Protein AF-M8C6V9-F1 (afdb_monomer)

Sequence (111 aa):
MPTIIVKVDLDCGRCHAKIRKVLERIREKGEFIIDDIKYDEKKNHVIVSGPFDADKLGDKLCCKACNIIKEIETVEPIKKQDPKPPPPTDKVKPPGPGKDETVKIYFSKTV

Secondary structure (DSSP, 8-state):
--EEEEEE-SSSHHHHHHHHHHHHHHHHTTSS---EEEEEGGGTEEEEESSS-HHHHHHHHHHHHTTTEEEEEEE-SS---PPPPPP------------------------

pLDDT: mean 70.38, std 18.11, range [38.06, 89.25]

Nearest PDB structures (foldseek):
  4oi3-assembly1_B  TM=5.231E-01  e=1.041E-02  Streptomyces coelicolor A3(2)
  1rkj-assembly1_A  TM=5.314E-01  e=6.319E-02  Mesocricetus auratus
  4pcq-assembly2_D  TM=5.062E-01  e=4.838E-02  Mycobacterium tuberculosis H37Rv
  4pcq-assembly2_C  TM=4.572E-01  e=3.138E-01  Mycobacterium tuberculosis H37Rv
  3i4p-assembly1_A  TM=4.666E-01  e=4.684E-01  Agrobacterium fabrum str. C58

Solvent-accessible surface area (backbone atoms only — not comparable to full-atom values): 7151 Å² total; per-residue (Å²): 119,37,33,35,39,34,32,31,53,52,90,37,68,69,40,39,56,47,52,52,53,49,55,49,53,43,49,74,65,64,81,44,53,70,78,45,77,46,76,39,72,93,74,26,30,36,38,38,34,26,81,44,61,54,68,64,52,50,51,52,44,42,76,76,39,50,92,48,51,79,45,77,47,73,52,60,95,82,73,95,76,81,82,80,78,78,81,84,81,87,79,86,89,88,88,88,90,80,87,79,90,80,90,79,84,79,86,84,86,77,134

Foldseek 3Di:
DKKKKWQFQPVDPVGVVQLVVLVVVVVVVVQFDWPDWDQDNVRRIIMTDDPDDQVVVVVSCCVRNVPGTPDMDIDDPDDDDDDDDDDDDDDDDDDDDDDDDDDDDDDDDDD

Radius of gyration: 18.71 Å; Cα contacts (8 Å, |Δi|>4): 134; chains: 1; bounding box: 55×31×43 Å

Mean predicted aligned error: 14.25 Å

Structure (mmCIF, N/CA/C/O backbone):
data_AF-M8C6V9-F1
#
_entry.id   AF-M8C6V9-F1
#
loop_
_atom_site.group_PDB
_atom_site.id
_atom_site.type_symbol
_atom_site.label_atom_id
_atom_site.label_alt_id
_atom_site.label_comp_id
_atom_site.label_asym_id
_atom_site.label_entity_id
_atom_site.label_seq_id
_atom_site.pdbx_PDB_ins_code
_atom_site.Cartn_x
_atom_site.Cartn_y
_atom_site.Cartn_z
_atom_site.occupancy
_atom_site.B_iso_or_equiv
_atom_site.auth_seq_id
_atom_site.auth_comp_id
_atom_site.auth_asym_id
_atom_site.auth_atom_id
_atom_site.pdbx_PDB_model_num
ATOM 1 N N . MET A 1 1 ? 12.257 14.245 -2.517 1.00 67.75 1 MET A N 1
ATOM 2 C CA . MET A 1 1 ? 11.874 12.833 -2.709 1.00 67.75 1 MET A CA 1
ATOM 3 C C . MET A 1 1 ? 10.362 12.764 -2.636 1.00 67.75 1 MET A C 1
ATOM 5 O O . MET A 1 1 ? 9.812 13.364 -1.715 1.00 67.75 1 MET A O 1
ATOM 9 N N . PRO A 1 2 ? 9.701 12.147 -3.620 1.00 79.88 2 PRO A N 1
ATOM 10 C CA . PRO A 1 2 ? 8.252 12.011 -3.612 1.00 79.88 2 PRO A CA 1
ATOM 11 C C . PRO A 1 2 ? 7.810 11.186 -2.402 1.00 79.88 2 PRO A C 1
ATOM 13 O O . PRO A 1 2 ? 8.491 10.255 -1.967 1.00 79.88 2 PRO A O 1
ATOM 16 N N . THR A 1 3 ? 6.695 11.598 -1.808 1.00 84.62 3 THR A N 1
ATOM 17 C CA . THR A 1 3 ? 6.113 10.941 -0.637 1.00 84.62 3 THR A CA 1
ATOM 18 C C . THR A 1 3 ? 4.624 10.771 -0.877 1.00 84.62 3 THR A C 1
ATOM 20 O O . THR A 1 3 ? 3.961 11.699 -1.331 1.00 84.62 3 THR A O 1
ATOM 23 N N . ILE A 1 4 ? 4.089 9.596 -0.566 1.00 86.00 4 ILE A N 1
ATOM 24 C CA . ILE A 1 4 ? 2.652 9.328 -0.600 1.00 86.00 4 ILE A CA 1
ATOM 25 C C . ILE A 1 4 ? 2.173 9.045 0.813 1.00 86.00 4 ILE A C 1
ATOM 27 O O . ILE A 1 4 ? 2.794 8.280 1.548 1.00 86.00 4 ILE A O 1
ATOM 31 N N . ILE A 1 5 ? 1.034 9.623 1.167 1.00 86.69 5 ILE A N 1
ATOM 32 C CA . ILE A 1 5 ? 0.315 9.360 2.404 1.00 86.69 5 ILE A CA 1
ATOM 33 C C . ILE A 1 5 ? -0.960 8.599 2.043 1.00 86.69 5 ILE A C 1
ATOM 35 O O . ILE A 1 5 ? -1.832 9.095 1.337 1.00 86.69 5 ILE A O 1
ATOM 39 N N . VAL A 1 6 ? -1.077 7.370 2.526 1.00 86.94 6 VAL A N 1
ATOM 40 C CA . VAL A 1 6 ? -2.215 6.483 2.277 1.00 86.94 6 VAL A CA 1
ATOM 41 C C . VAL A 1 6 ? -3.054 6.403 3.542 1.00 86.94 6 VAL A C 1
ATOM 43 O O . VAL A 1 6 ? -2.611 5.830 4.534 1.00 86.94 6 VAL A O 1
ATOM 46 N N . LYS A 1 7 ? -4.278 6.930 3.528 1.00 85.06 7 LYS A N 1
ATOM 47 C CA . LYS A 1 7 ? -5.225 6.775 4.640 1.00 85.06 7 LYS A CA 1
ATOM 48 C C . LYS A 1 7 ? -5.847 5.378 4.589 1.00 85.06 7 LYS A C 1
ATOM 50 O O . LYS A 1 7 ? -6.498 5.007 3.607 1.00 85.06 7 LYS A O 1
ATOM 55 N N . VAL A 1 8 ? -5.649 4.602 5.651 1.00 83.31 8 VAL A N 1
ATOM 56 C CA . VAL A 1 8 ? -6.108 3.213 5.801 1.00 83.31 8 VAL A CA 1
ATOM 57 C C . VAL A 1 8 ? -6.499 2.963 7.251 1.00 83.31 8 VAL A C 1
ATOM 59 O O . VAL A 1 8 ? -5.845 3.446 8.166 1.00 83.31 8 VAL A O 1
ATOM 62 N N . ASP A 1 9 ? -7.541 2.170 7.476 1.00 82.06 9 ASP A N 1
ATOM 63 C CA . ASP A 1 9 ? -7.918 1.762 8.832 1.00 82.06 9 ASP A CA 1
ATOM 64 C C . ASP A 1 9 ? -6.879 0.802 9.421 1.00 82.06 9 ASP A C 1
ATOM 66 O O . ASP A 1 9 ? -6.876 -0.389 9.090 1.00 82.06 9 ASP A O 1
ATOM 70 N N . LEU A 1 10 ? -6.004 1.301 10.296 1.00 80.81 10 LEU A N 1
ATOM 71 C CA . LEU A 1 10 ? -5.020 0.478 11.005 1.00 80.81 10 LEU A CA 1
ATOM 72 C C . LEU A 1 10 ? -5.658 -0.257 12.194 1.00 80.81 10 LEU A C 1
ATOM 74 O O . LEU A 1 10 ? -5.231 -1.363 12.516 1.00 80.81 10 LEU A O 1
ATOM 78 N N . ASP A 1 11 ? -6.764 0.266 12.732 1.00 80.12 11 ASP A N 1
ATOM 79 C CA . ASP A 1 11 ? -7.597 -0.402 13.745 1.00 80.12 11 ASP A CA 1
ATOM 80 C C . ASP A 1 11 ? -8.211 -1.732 13.254 1.00 80.12 11 ASP A C 1
ATOM 82 O O . ASP A 1 11 ? -8.562 -2.614 14.040 1.00 80.12 11 ASP A O 1
ATOM 86 N N . CYS A 1 12 ? -8.336 -1.923 11.935 1.00 83.00 12 CYS A N 1
ATOM 87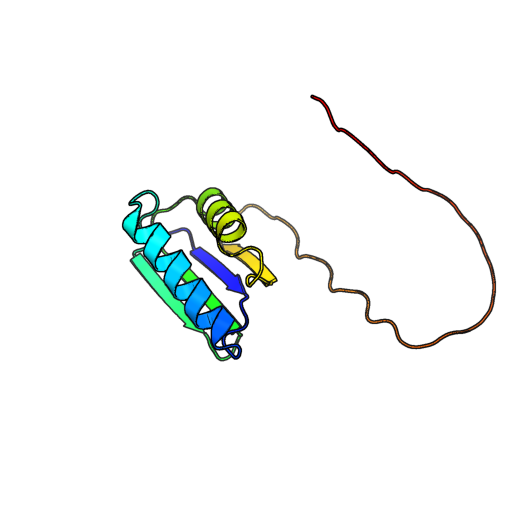 C CA . CYS A 1 12 ? -8.842 -3.165 11.364 1.00 83.00 12 CYS A CA 1
ATOM 88 C C . CYS A 1 12 ? -7.692 -4.135 11.064 1.00 83.00 12 CYS A C 1
ATOM 90 O O . CYS A 1 12 ? -6.965 -3.980 10.080 1.00 83.00 12 CYS A O 1
ATOM 92 N N . GLY A 1 13 ? -7.592 -5.225 11.833 1.00 80.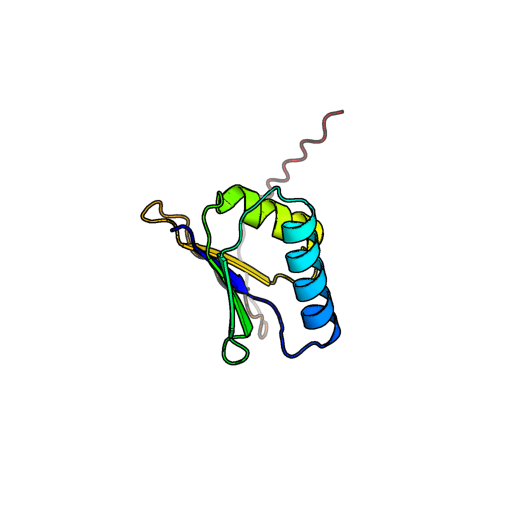19 13 GLY A N 1
ATOM 93 C CA . GLY A 1 13 ? -6.545 -6.241 11.640 1.00 80.19 13 GLY A CA 1
ATOM 94 C C . GLY A 1 13 ? -6.495 -6.840 10.224 1.00 80.19 13 GLY A C 1
ATOM 95 O O . GLY A 1 13 ? -5.420 -7.168 9.720 1.00 80.19 13 GLY A O 1
ATOM 96 N N . ARG A 1 14 ? -7.639 -6.919 9.524 1.00 84.38 14 ARG A N 1
ATOM 97 C CA . ARG A 1 14 ? -7.684 -7.362 8.117 1.00 84.38 14 ARG A CA 1
ATOM 98 C C . ARG A 1 14 ? -7.080 -6.322 7.172 1.00 84.38 14 ARG A C 1
ATOM 100 O O . ARG A 1 14 ? -6.379 -6.699 6.234 1.00 84.38 14 ARG A O 1
ATOM 107 N N . CYS A 1 15 ? -7.350 -5.039 7.407 1.00 83.75 15 CYS A N 1
ATOM 108 C CA . CYS A 1 15 ? -6.818 -3.937 6.609 1.00 83.75 15 CYS A CA 1
ATOM 109 C C . CYS A 1 15 ? -5.310 -3.798 6.815 1.00 83.75 15 CYS A C 1
ATOM 111 O O . CYS A 1 15 ? -4.573 -3.773 5.830 1.00 83.75 15 CYS A O 1
ATOM 113 N N . HIS A 1 16 ? -4.843 -3.844 8.065 1.00 85.06 16 HIS A N 1
ATOM 114 C CA . HIS A 1 16 ? -3.420 -3.797 8.396 1.00 85.06 16 HIS A CA 1
ATOM 115 C C . HIS A 1 16 ? -2.626 -4.946 7.743 1.00 85.06 16 HIS A C 1
ATOM 117 O O . HIS A 1 16 ? -1.622 -4.726 7.061 1.00 85.06 16 HIS A O 1
ATOM 123 N N . ALA A 1 17 ? -3.114 -6.187 7.851 1.00 87.56 17 ALA A N 1
ATOM 124 C CA . ALA A 1 17 ? -2.461 -7.325 7.201 1.00 87.56 17 ALA A CA 1
ATOM 125 C C . ALA A 1 17 ? -2.431 -7.183 5.668 1.00 87.56 17 ALA A C 1
ATOM 127 O O . ALA A 1 17 ? -1.487 -7.622 5.007 1.00 87.56 17 ALA A O 1
ATOM 128 N N . LYS A 1 18 ? -3.467 -6.571 5.089 1.00 86.88 18 LYS A N 1
ATOM 129 C CA . LYS A 1 18 ? -3.597 -6.410 3.643 1.00 86.88 18 LYS A CA 1
ATOM 130 C C . LYS A 1 18 ? -2.717 -5.279 3.107 1.00 86.88 18 LYS A C 1
ATOM 132 O O . LYS A 1 18 ? -2.058 -5.510 2.096 1.00 86.88 18 LYS A O 1
ATOM 137 N N . ILE A 1 19 ? -2.617 -4.130 3.783 1.00 88.12 19 ILE A N 1
ATOM 138 C CA . ILE A 1 19 ? -1.702 -3.052 3.366 1.00 88.12 19 ILE A CA 1
ATOM 139 C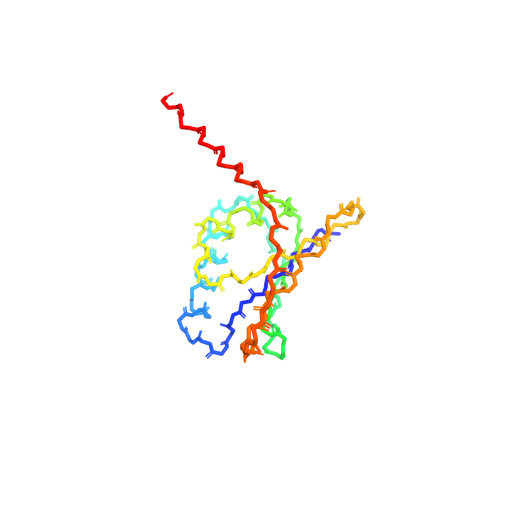 C . ILE A 1 19 ? -0.248 -3.517 3.444 1.00 88.12 19 ILE A C 1
ATOM 141 O O . ILE A 1 19 ? 0.496 -3.339 2.483 1.00 88.12 19 ILE A O 1
ATOM 145 N N . ARG A 1 20 ? 0.122 -4.239 4.510 1.00 88.00 20 ARG A N 1
ATOM 146 C CA . ARG A 1 20 ? 1.464 -4.810 4.665 1.00 88.00 20 ARG A CA 1
ATOM 147 C C . ARG A 1 20 ? 1.819 -5.752 3.512 1.00 88.00 20 ARG A C 1
ATOM 149 O O . ARG A 1 20 ? 2.854 -5.568 2.880 1.00 88.00 20 ARG A O 1
ATOM 156 N N . LYS A 1 21 ? 0.923 -6.687 3.167 1.00 89.25 21 LYS A N 1
ATOM 157 C CA . LYS A 1 21 ? 1.106 -7.596 2.017 1.00 89.25 21 LYS A CA 1
ATOM 158 C C . LYS A 1 21 ? 1.207 -6.860 0.683 1.00 89.25 21 LYS A C 1
ATOM 160 O O . LYS A 1 21 ? 1.918 -7.302 -0.213 1.00 89.25 21 LYS A O 1
ATOM 165 N N . VAL A 1 22 ? 0.451 -5.780 0.504 1.00 88.00 22 VAL A N 1
ATOM 166 C CA . VAL A 1 22 ? 0.482 -5.006 -0.743 1.00 88.00 22 VAL A CA 1
ATOM 167 C C . VAL A 1 22 ? 1.801 -4.251 -0.876 1.00 88.00 22 VAL A C 1
ATOM 169 O O . VAL A 1 22 ? 2.412 -4.328 -1.938 1.00 88.00 22 VAL A O 1
ATOM 172 N N . LEU A 1 23 ? 2.263 -3.598 0.192 1.00 86.75 23 LEU A N 1
ATOM 173 C CA . LEU A 1 23 ? 3.556 -2.911 0.228 1.00 86.75 23 LEU A CA 1
ATOM 174 C C . LEU A 1 23 ? 4.718 -3.883 -0.009 1.00 86.75 23 LEU A C 1
ATOM 176 O O . LEU A 1 23 ? 5.617 -3.589 -0.792 1.00 86.75 23 LEU A O 1
ATOM 180 N N . GLU A 1 24 ? 4.663 -5.071 0.592 1.00 87.06 24 GLU A N 1
ATOM 181 C CA . GLU A 1 24 ? 5.647 -6.134 0.375 1.00 87.06 24 GLU A CA 1
ATOM 182 C C . GLU A 1 24 ? 5.656 -6.611 -1.083 1.00 87.06 24 GLU A C 1
ATOM 184 O O . GLU A 1 24 ? 6.704 -6.606 -1.716 1.00 87.06 24 GLU A O 1
ATOM 189 N N . ARG A 1 25 ? 4.487 -6.866 -1.685 1.00 85.31 25 ARG A N 1
ATOM 190 C CA . ARG A 1 25 ? 4.390 -7.229 -3.112 1.00 85.31 25 ARG A CA 1
ATOM 191 C C . ARG A 1 25 ? 4.883 -6.145 -4.064 1.00 85.31 25 ARG A C 1
ATOM 193 O O . ARG A 1 25 ? 5.279 -6.453 -5.187 1.00 85.31 25 ARG A O 1
ATOM 200 N N . ILE A 1 26 ? 4.764 -4.879 -3.678 1.00 85.62 26 ILE A N 1
ATOM 201 C CA . ILE A 1 26 ? 5.290 -3.756 -4.459 1.00 85.62 26 ILE A CA 1
ATOM 202 C C . ILE A 1 26 ? 6.821 -3.788 -4.428 1.00 85.62 26 ILE A C 1
ATOM 204 O O . ILE A 1 26 ? 7.437 -3.677 -5.487 1.00 85.62 26 ILE A O 1
ATOM 208 N N . ARG A 1 27 ? 7.411 -4.030 -3.250 1.00 83.25 27 ARG A N 1
ATOM 209 C CA . ARG A 1 27 ? 8.860 -4.216 -3.086 1.00 83.25 27 ARG A CA 1
ATOM 210 C C . ARG A 1 27 ? 9.371 -5.440 -3.846 1.00 83.25 27 ARG A C 1
ATOM 212 O O . ARG A 1 27 ? 10.338 -5.323 -4.586 1.00 83.25 27 ARG A O 1
ATOM 219 N N . GLU A 1 28 ? 8.693 -6.583 -3.732 1.00 83.81 28 GLU A N 1
ATOM 220 C CA . GLU A 1 28 ? 9.070 -7.834 -4.414 1.00 83.81 28 GLU A CA 1
ATOM 221 C C . GLU A 1 28 ? 9.085 -7.700 -5.937 1.00 83.81 28 GLU A C 1
ATOM 223 O O . GLU A 1 28 ? 9.917 -8.301 -6.609 1.00 83.81 28 GLU A O 1
ATOM 228 N N . LYS A 1 29 ? 8.169 -6.905 -6.500 1.00 80.00 29 LYS A N 1
ATOM 229 C CA . LYS A 1 29 ? 8.145 -6.656 -7.944 1.00 80.00 29 LYS A CA 1
ATOM 230 C C . LYS A 1 29 ? 9.315 -5.803 -8.432 1.00 80.00 29 LYS A C 1
ATOM 232 O O . LYS A 1 29 ? 9.522 -5.754 -9.639 1.00 80.00 29 LYS A O 1
ATOM 237 N N . GLY A 1 30 ? 10.026 -5.106 -7.541 1.00 77.62 30 GLY A N 1
ATOM 238 C CA . GLY A 1 30 ? 11.151 -4.230 -7.889 1.00 77.62 30 GLY A CA 1
ATOM 239 C C . GLY A 1 30 ? 10.779 -3.041 -8.782 1.00 77.62 30 GLY A C 1
ATOM 240 O O . GLY A 1 30 ? 11.656 -2.343 -9.272 1.00 77.62 30 GLY A O 1
ATOM 241 N N . GLU A 1 31 ? 9.484 -2.810 -9.012 1.00 73.69 31 GLU A N 1
ATOM 242 C CA . GLU A 1 31 ? 8.988 -1.779 -9.930 1.00 73.69 31 GLU A CA 1
ATOM 243 C C . GLU A 1 31 ? 9.052 -0.379 -9.294 1.00 73.69 31 GLU A C 1
ATOM 245 O O . GLU A 1 31 ? 9.126 0.622 -9.999 1.00 73.69 31 GLU A O 1
ATOM 250 N N . PHE A 1 32 ? 9.055 -0.316 -7.957 1.00 78.81 32 PHE A N 1
ATOM 251 C CA . PHE A 1 32 ? 9.145 0.913 -7.173 1.00 78.81 32 PHE A CA 1
ATOM 252 C C . PHE A 1 32 ? 10.134 0.724 -6.021 1.00 78.81 32 PHE A C 1
ATOM 254 O O . PHE A 1 32 ? 10.017 -0.226 -5.243 1.00 78.81 32 PHE A O 1
ATOM 261 N N . ILE A 1 33 ? 11.091 1.642 -5.896 1.00 81.19 33 ILE A N 1
ATOM 262 C CA . ILE A 1 33 ? 12.094 1.629 -4.829 1.00 81.19 33 ILE A CA 1
ATOM 263 C C . ILE A 1 33 ? 11.549 2.453 -3.663 1.00 81.19 33 ILE A C 1
ATOM 265 O O . ILE A 1 33 ? 11.436 3.671 -3.753 1.00 81.19 33 ILE A O 1
ATOM 269 N N . ILE A 1 34 ? 11.178 1.775 -2.578 1.00 86.19 34 ILE A N 1
ATOM 270 C CA . ILE A 1 34 ? 10.684 2.407 -1.351 1.00 86.19 34 ILE A CA 1
ATOM 271 C C . ILE A 1 34 ? 11.820 2.423 -0.329 1.00 86.19 34 ILE A C 1
ATOM 273 O O . ILE A 1 34 ? 12.191 1.352 0.154 1.00 86.19 34 ILE A O 1
ATOM 277 N N . ASP A 1 35 ? 12.309 3.606 0.037 1.00 85.81 35 ASP A N 1
ATOM 278 C CA . ASP A 1 35 ? 13.305 3.767 1.105 1.00 85.81 35 ASP A CA 1
ATOM 279 C C . ASP A 1 35 ? 12.672 3.564 2.482 1.00 85.81 35 ASP A C 1
ATOM 281 O O . ASP A 1 35 ? 13.133 2.757 3.286 1.00 85.81 35 ASP A O 1
ATOM 285 N N . ASP A 1 36 ? 11.554 4.246 2.729 1.00 85.44 36 ASP A N 1
ATOM 286 C CA . ASP A 1 36 ? 10.981 4.373 4.064 1.00 85.44 36 ASP A CA 1
ATOM 287 C C . ASP A 1 36 ? 9.463 4.190 4.045 1.00 85.44 36 ASP A C 1
ATOM 289 O O . ASP A 1 36 ? 8.756 4.669 3.153 1.00 85.44 36 ASP A O 1
ATOM 293 N N . ILE A 1 37 ? 8.956 3.480 5.055 1.00 88.44 37 ILE A N 1
ATOM 294 C CA . ILE A 1 37 ? 7.523 3.300 5.300 1.00 88.44 37 ILE A CA 1
ATOM 295 C C . ILE A 1 37 ? 7.262 3.597 6.772 1.00 88.44 37 ILE A C 1
ATOM 297 O O . ILE A 1 37 ? 7.767 2.891 7.646 1.00 88.44 37 ILE A O 1
ATOM 301 N N . LYS A 1 38 ? 6.435 4.604 7.046 1.00 87.50 38 LYS A N 1
ATOM 302 C CA . LYS A 1 38 ? 5.983 4.959 8.392 1.00 87.50 38 LYS A CA 1
ATOM 303 C C . LYS A 1 38 ? 4.500 4.668 8.531 1.00 87.50 38 LYS A C 1
ATOM 305 O O . LYS A 1 38 ? 3.713 4.975 7.642 1.00 87.50 38 LYS A O 1
ATOM 310 N N . TYR A 1 39 ? 4.129 4.069 9.652 1.00 88.25 39 TYR A N 1
ATOM 311 C CA . TYR A 1 39 ? 2.744 3.786 9.998 1.00 88.25 39 TYR A CA 1
ATOM 312 C C . TYR A 1 39 ? 2.353 4.718 11.140 1.00 88.25 39 TYR A C 1
ATOM 314 O O . TYR A 1 39 ? 2.900 4.616 12.237 1.00 88.25 39 TYR A O 1
ATOM 322 N N . ASP A 1 40 ? 1.414 5.621 10.888 1.00 84.94 40 ASP A N 1
ATOM 323 C CA . ASP A 1 40 ? 0.856 6.498 11.908 1.00 84.94 40 ASP A CA 1
ATOM 324 C C . ASP A 1 40 ? -0.507 5.956 12.332 1.00 84.94 40 ASP A C 1
ATOM 326 O O . ASP A 1 40 ? -1.556 6.339 11.806 1.00 84.94 40 ASP A O 1
ATOM 330 N N . GLU A 1 41 ? -0.497 5.086 13.339 1.00 81.88 41 GLU A N 1
ATOM 331 C CA . GLU A 1 41 ? -1.713 4.540 13.960 1.00 81.88 41 GLU A CA 1
ATOM 332 C C . GLU A 1 41 ? -2.604 5.655 14.526 1.00 81.88 41 GLU A C 1
ATOM 334 O O . GLU A 1 41 ? -3.822 5.604 14.414 1.00 81.88 41 GLU A O 1
ATOM 339 N N . LYS A 1 42 ? -2.003 6.750 15.016 1.00 82.06 42 LYS A N 1
ATOM 340 C CA . LYS A 1 42 ? -2.731 7.920 15.543 1.00 82.06 42 LYS A CA 1
ATOM 341 C C . LYS A 1 42 ? -3.632 8.603 14.515 1.00 82.06 42 LYS A C 1
ATOM 343 O O . LYS A 1 42 ? -4.621 9.226 14.888 1.00 82.06 42 LYS A O 1
ATOM 348 N N . LYS A 1 43 ? -3.244 8.567 13.240 1.00 79.12 43 LYS A N 1
ATOM 349 C CA . LYS A 1 43 ? -3.949 9.242 12.142 1.00 79.12 43 LYS A CA 1
ATOM 350 C C . LYS A 1 43 ? -4.522 8.256 11.128 1.00 79.12 43 LYS A C 1
ATOM 352 O O . LYS A 1 43 ? -5.098 8.701 10.138 1.00 79.12 43 LYS A O 1
ATOM 357 N N . ASN A 1 44 ? -4.376 6.950 11.376 1.00 84.19 44 ASN A N 1
ATOM 358 C CA . ASN A 1 44 ? -4.793 5.890 10.467 1.00 84.19 44 ASN A CA 1
ATOM 359 C C . ASN A 1 44 ? -4.273 6.131 9.036 1.00 84.19 44 ASN A C 1
ATOM 361 O O . ASN A 1 44 ? -5.022 6.129 8.056 1.00 84.19 44 ASN A O 1
ATOM 365 N N . HIS A 1 45 ? -2.970 6.405 8.910 1.00 85.06 45 HIS A N 1
ATOM 366 C CA . HIS A 1 45 ? -2.326 6.528 7.605 1.00 85.06 45 HIS A CA 1
ATOM 367 C C . HIS A 1 45 ? -0.936 5.902 7.550 1.00 85.06 45 HIS A C 1
ATOM 369 O O . HIS A 1 45 ? -0.262 5.720 8.561 1.00 85.06 45 HIS A O 1
ATOM 375 N N . VAL A 1 46 ? -0.519 5.569 6.333 1.00 87.44 46 VAL A N 1
ATOM 376 C CA . VAL A 1 46 ? 0.787 5.006 6.007 1.00 87.44 46 VAL A CA 1
ATOM 377 C C . VAL A 1 46 ? 1.505 5.971 5.085 1.00 87.44 46 VAL A C 1
ATOM 379 O O . VAL A 1 46 ? 1.010 6.296 4.010 1.00 87.44 46 VAL A O 1
ATOM 382 N N . ILE A 1 47 ? 2.674 6.421 5.509 1.00 88.12 47 ILE A N 1
ATOM 383 C CA . ILE A 1 47 ? 3.529 7.330 4.762 1.00 88.12 47 ILE A CA 1
ATOM 384 C C . ILE A 1 47 ? 4.603 6.492 4.083 1.00 88.12 47 ILE A C 1
ATOM 386 O O . ILE A 1 47 ? 5.331 5.753 4.742 1.00 88.12 47 ILE A O 1
ATOM 390 N N . VAL A 1 48 ? 4.701 6.604 2.767 1.00 88.19 48 VAL A N 1
ATOM 391 C CA . VAL A 1 48 ? 5.683 5.902 1.945 1.00 88.19 48 VAL A CA 1
ATOM 392 C C . VAL A 1 48 ? 6.559 6.947 1.272 1.00 88.19 48 VAL A C 1
ATOM 394 O O . VAL A 1 48 ? 6.041 7.840 0.603 1.00 88.19 48 VAL A O 1
ATOM 397 N N . SER A 1 49 ? 7.874 6.837 1.434 1.00 86.38 49 SER A N 1
ATOM 398 C CA . SER A 1 49 ? 8.858 7.743 0.836 1.00 86.38 49 SER A CA 1
ATOM 399 C C . SER A 1 49 ? 9.945 6.966 0.102 1.00 86.38 49 SER A C 1
ATOM 401 O O . SER A 1 49 ? 10.394 5.918 0.569 1.00 86.38 49 SER A O 1
ATOM 403 N N . GLY A 1 50 ? 10.361 7.471 -1.056 1.00 85.88 50 GLY A N 1
ATOM 404 C CA . GLY A 1 50 ? 11.404 6.852 -1.874 1.00 85.88 50 GLY A CA 1
ATOM 405 C C . GLY A 1 50 ? 11.489 7.452 -3.281 1.00 85.88 50 GLY A C 1
ATOM 406 O O . GLY A 1 50 ? 10.704 8.339 -3.622 1.00 85.88 50 GLY A O 1
ATOM 407 N N . PRO A 1 51 ? 12.449 7.014 -4.109 1.00 85.50 51 PRO A N 1
ATOM 408 C CA . PRO A 1 51 ? 12.596 7.427 -5.498 1.00 85.50 51 PRO A CA 1
ATOM 409 C C . PRO A 1 51 ? 11.629 6.638 -6.393 1.00 85.50 51 PRO A C 1
ATOM 411 O O . PRO A 1 51 ? 12.013 5.709 -7.101 1.00 85.50 51 PRO A O 1
ATOM 414 N N . PHE A 1 52 ? 10.351 7.010 -6.356 1.00 84.19 52 PHE A N 1
ATOM 415 C CA . PHE A 1 52 ? 9.300 6.446 -7.205 1.00 84.19 52 PHE A CA 1
ATOM 416 C C . PHE A 1 52 ? 8.383 7.537 -7.759 1.00 84.19 52 PHE A C 1
ATOM 418 O O . PHE A 1 52 ? 8.236 8.594 -7.160 1.00 84.19 52 PHE A O 1
ATOM 425 N N . ASP A 1 53 ? 7.705 7.268 -8.872 1.00 83.81 53 ASP A N 1
ATOM 426 C CA . ASP A 1 53 ? 6.634 8.148 -9.352 1.00 83.81 53 ASP A CA 1
ATOM 427 C C . ASP A 1 53 ? 5.399 7.990 -8.462 1.00 83.81 53 ASP A C 1
ATOM 429 O O . ASP A 1 53 ? 4.863 6.881 -8.325 1.00 83.81 53 ASP A O 1
ATOM 433 N N . ALA A 1 54 ? 4.939 9.084 -7.856 1.00 77.81 54 ALA A N 1
ATOM 434 C CA . ALA A 1 54 ? 3.880 8.999 -6.867 1.00 77.81 54 ALA A CA 1
ATOM 435 C C . ALA A 1 54 ? 2.517 8.648 -7.488 1.00 77.81 54 ALA A C 1
ATOM 437 O O . ALA A 1 54 ? 1.787 7.829 -6.932 1.00 77.81 54 ALA A O 1
ATOM 438 N N . ASP A 1 55 ? 2.217 9.154 -8.685 1.00 80.12 55 ASP A N 1
ATOM 439 C CA . ASP A 1 55 ? 1.023 8.756 -9.442 1.00 80.12 55 ASP A CA 1
ATOM 440 C C . ASP A 1 55 ? 1.001 7.251 -9.732 1.00 80.12 55 ASP A C 1
ATOM 442 O O . ASP A 1 55 ? 0.034 6.563 -9.414 1.00 80.12 55 ASP A O 1
ATOM 446 N N . LYS A 1 56 ? 2.101 6.697 -10.264 1.00 82.75 56 LYS A N 1
ATOM 447 C CA . LYS A 1 56 ? 2.177 5.269 -10.618 1.00 82.75 56 LYS A CA 1
ATOM 448 C C . LYS A 1 56 ? 2.081 4.369 -9.390 1.00 82.75 56 LYS A C 1
ATOM 450 O O . LYS A 1 56 ? 1.436 3.318 -9.447 1.00 82.75 56 LYS A O 1
ATOM 455 N N . LEU A 1 57 ? 2.728 4.755 -8.288 1.00 83.00 57 LEU A N 1
ATOM 456 C CA . LEU A 1 57 ? 2.648 4.006 -7.037 1.00 83.00 57 LEU A CA 1
ATOM 457 C C . LEU A 1 57 ? 1.236 4.097 -6.437 1.00 83.00 57 LEU A C 1
ATOM 459 O O . LEU A 1 57 ? 0.706 3.076 -5.995 1.00 83.00 57 LEU A O 1
ATOM 463 N N . GLY A 1 58 ? 0.615 5.279 -6.474 1.00 80.69 58 GLY A N 1
ATOM 464 C CA . GLY A 1 58 ? -0.767 5.514 -6.057 1.00 80.69 58 GLY A CA 1
ATOM 465 C C . GLY A 1 58 ? -1.764 4.660 -6.839 1.00 80.69 58 GLY A C 1
ATOM 466 O O . GLY A 1 58 ? -2.579 3.966 -6.231 1.00 80.69 58 GLY 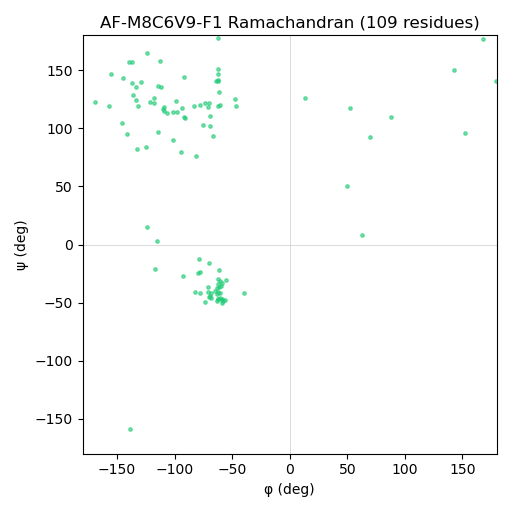A O 1
ATOM 467 N N . ASP A 1 59 ? -1.636 4.605 -8.166 1.00 81.50 59 ASP A N 1
ATOM 468 C CA . ASP A 1 59 ? -2.452 3.747 -9.032 1.00 81.50 59 ASP A CA 1
ATOM 469 C C . ASP A 1 59 ? -2.276 2.263 -8.678 1.00 81.50 59 ASP A C 1
ATOM 471 O O . ASP A 1 59 ? -3.247 1.535 -8.469 1.00 81.50 59 ASP A O 1
ATOM 475 N N . LYS A 1 60 ? -1.031 1.800 -8.495 1.00 83.31 60 LYS A N 1
ATOM 476 C CA . LYS A 1 60 ? -0.742 0.404 -8.118 1.00 83.31 60 LYS A CA 1
ATOM 477 C C . LYS A 1 60 ? -1.326 0.042 -6.750 1.00 83.31 60 LYS A C 1
ATOM 479 O O . LYS A 1 60 ? -1.834 -1.074 -6.570 1.00 83.31 60 LYS A O 1
ATOM 484 N N . LEU A 1 61 ? -1.230 0.965 -5.792 1.00 84.50 61 LEU A N 1
ATOM 485 C CA . LEU A 1 61 ? -1.818 0.849 -4.461 1.00 84.50 61 LEU A CA 1
ATOM 486 C C . LEU A 1 61 ? -3.341 0.780 -4.569 1.00 84.50 61 LEU A C 1
ATOM 488 O O . LEU A 1 61 ? -3.925 -0.165 -4.044 1.00 84.50 61 LEU A O 1
ATOM 492 N N . CYS A 1 62 ? -3.977 1.674 -5.326 1.00 77.38 62 CYS A N 1
ATOM 493 C CA . CYS A 1 62 ? -5.407 1.615 -5.622 1.00 77.38 62 CYS A CA 1
ATOM 494 C C . CYS A 1 62 ? -5.801 0.285 -6.275 1.00 77.38 62 CYS A C 1
ATOM 496 O O . CYS A 1 62 ? -6.710 -0.374 -5.788 1.00 77.38 62 CYS A O 1
ATOM 498 N N . CYS A 1 63 ? -5.093 -0.201 -7.295 1.00 80.00 63 CYS A N 1
ATOM 499 C CA . CYS A 1 63 ? -5.434 -1.464 -7.954 1.00 80.00 63 CYS A CA 1
ATOM 500 C C . CYS A 1 63 ? -5.335 -2.686 -7.023 1.00 80.00 63 CYS A C 1
ATOM 502 O O . CYS A 1 63 ? -6.136 -3.614 -7.127 1.00 80.00 63 CYS A O 1
ATOM 504 N N . LYS A 1 64 ? -4.343 -2.731 -6.123 1.00 78.75 64 LYS A N 1
ATOM 505 C CA . LYS A 1 64 ? -4.101 -3.898 -5.246 1.00 78.75 64 LYS A CA 1
ATOM 506 C C . LYS A 1 64 ? -4.795 -3.807 -3.886 1.00 78.75 64 LYS A C 1
ATOM 508 O O . LYS A 1 64 ? -5.093 -4.842 -3.285 1.00 78.75 64 LYS A O 1
ATOM 513 N N . ALA A 1 65 ? -5.035 -2.597 -3.398 1.00 76.62 65 ALA A N 1
ATOM 514 C CA . ALA A 1 65 ? -5.559 -2.300 -2.069 1.00 76.62 65 ALA A CA 1
ATOM 515 C C . ALA A 1 65 ? -6.843 -1.443 -2.094 1.00 76.62 65 ALA A C 1
ATOM 517 O O . ALA A 1 65 ? -7.255 -0.977 -1.035 1.00 76.62 65 ALA A O 1
ATOM 518 N N . CYS A 1 66 ? -7.518 -1.315 -3.248 1.00 64.94 66 CYS A N 1
ATOM 519 C CA . CYS A 1 66 ? -8.751 -0.529 -3.464 1.00 64.94 66 CYS A CA 1
ATOM 520 C C . CYS A 1 66 ? -9.763 -0.621 -2.314 1.00 64.94 66 CYS A C 1
ATOM 522 O O . CYS A 1 66 ? -10.334 0.372 -1.893 1.00 64.94 66 CYS A O 1
ATOM 524 N N . ASN A 1 67 ? -9.950 -1.823 -1.760 1.00 74.38 67 ASN A N 1
ATOM 525 C CA . ASN A 1 67 ? -10.973 -2.066 -0.741 1.00 74.38 67 ASN A CA 1
ATOM 526 C C . ASN A 1 67 ? -10.602 -1.594 0.675 1.00 74.38 67 ASN A C 1
ATOM 528 O O . ASN A 1 67 ? -11.459 -1.646 1.549 1.00 74.38 67 ASN A O 1
ATOM 532 N N . ILE A 1 68 ? -9.341 -1.245 0.943 1.00 81.06 68 ILE A N 1
ATOM 533 C CA . ILE A 1 68 ? -8.884 -0.839 2.287 1.00 81.06 68 ILE A CA 1
ATOM 534 C C . ILE A 1 68 ? -8.377 0.601 2.327 1.00 81.06 68 ILE A C 1
ATOM 536 O O . ILE A 1 68 ? -8.301 1.190 3.401 1.00 81.06 68 ILE A O 1
ATOM 540 N N . ILE A 1 69 ? -8.005 1.153 1.172 1.00 81.56 69 ILE A N 1
ATOM 541 C CA . ILE A 1 69 ? -7.519 2.521 1.063 1.00 81.56 69 ILE A CA 1
ATOM 542 C C . ILE A 1 69 ? -8.726 3.447 0.990 1.00 81.56 69 ILE A C 1
ATOM 544 O O . ILE A 1 69 ? -9.533 3.354 0.069 1.00 81.56 69 ILE A O 1
ATOM 548 N N . LYS A 1 70 ? -8.830 4.352 1.961 1.00 77.75 70 LYS A N 1
ATOM 549 C CA . L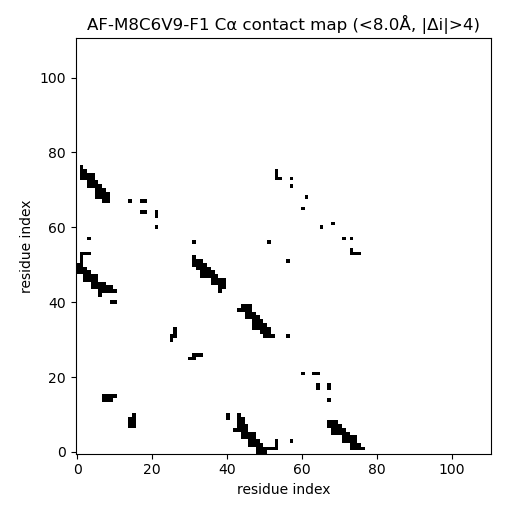YS A 1 70 ? -9.869 5.386 1.980 1.00 77.75 70 LYS A CA 1
ATOM 550 C C . LYS A 1 70 ? -9.482 6.569 1.107 1.00 77.75 70 LYS A C 1
ATOM 552 O O . LYS A 1 70 ? -10.315 7.115 0.390 1.00 77.75 70 LYS A O 1
ATOM 557 N N . GLU A 1 71 ? -8.214 6.956 1.172 1.00 76.62 71 GLU A N 1
ATOM 558 C CA . GLU A 1 71 ? -7.695 8.116 0.462 1.00 76.62 71 GLU A CA 1
ATOM 559 C C . GLU A 1 71 ? -6.192 7.973 0.230 1.00 76.62 71 GLU A C 1
ATOM 561 O O . GLU A 1 71 ? -5.485 7.390 1.054 1.00 76.62 71 GLU A O 1
ATOM 566 N N . ILE A 1 72 ? -5.710 8.502 -0.892 1.00 79.56 72 ILE A N 1
ATOM 567 C CA . ILE A 1 72 ? -4.286 8.607 -1.208 1.00 79.56 72 ILE A CA 1
ATOM 568 C C . ILE A 1 72 ? -3.996 10.086 -1.429 1.00 79.56 72 ILE A C 1
ATOM 570 O O . ILE A 1 72 ? -4.629 10.717 -2.272 1.00 79.56 72 ILE A O 1
ATOM 574 N N . GLU A 1 73 ? -3.056 10.623 -0.663 1.00 80.00 73 GLU A N 1
ATOM 575 C CA . GLU A 1 73 ? -2.514 11.966 -0.818 1.00 80.00 73 GLU A CA 1
ATOM 576 C C . GLU A 1 73 ? -1.084 11.852 -1.348 1.00 80.00 73 GLU A C 1
ATOM 578 O O . GLU A 1 73 ? -0.202 11.280 -0.706 1.00 80.00 73 GLU A O 1
ATOM 583 N N . THR A 1 74 ? -0.847 12.406 -2.531 1.00 73.06 74 THR A N 1
ATOM 584 C CA . THR A 1 74 ? 0.481 12.485 -3.135 1.00 73.06 74 THR A CA 1
ATOM 585 C C . THR A 1 74 ? 1.120 13.822 -2.771 1.00 73.06 74 THR A C 1
ATOM 587 O O . THR A 1 74 ? 0.619 14.881 -3.144 1.00 73.06 74 THR A O 1
ATOM 590 N N . VAL A 1 75 ? 2.238 13.788 -2.044 1.00 66.19 75 VAL A N 1
ATOM 591 C CA . VAL A 1 75 ? 3.039 14.969 -1.704 1.00 66.19 75 VAL A CA 1
ATOM 592 C C . VAL A 1 75 ? 4.143 15.111 -2.749 1.00 66.19 75 VAL A C 1
ATOM 594 O O . VAL A 1 75 ? 5.292 14.712 -2.546 1.00 66.19 75 VAL A O 1
ATOM 597 N N . GLU A 1 76 ? 3.781 15.663 -3.903 1.00 58.47 76 GLU A N 1
ATOM 598 C CA . GLU A 1 76 ? 4.749 16.173 -4.873 1.00 58.47 76 GLU A CA 1
ATOM 599 C C . GLU A 1 76 ? 5.017 17.663 -4.623 1.00 58.47 76 GLU A C 1
ATOM 601 O O . GLU A 1 76 ? 4.101 18.411 -4.259 1.00 58.47 76 GLU A O 1
ATOM 606 N N . PRO A 1 77 ? 6.259 18.143 -4.820 1.00 49.19 77 PRO A N 1
ATOM 607 C CA . PRO A 1 77 ? 6.542 19.569 -4.814 1.00 49.19 77 PRO A CA 1
ATOM 608 C C . PRO A 1 77 ? 5.864 20.224 -6.031 1.00 49.19 77 PRO A C 1
ATOM 610 O O . PRO A 1 77 ? 6.428 20.300 -7.114 1.00 49.19 77 PRO A O 1
ATOM 613 N N . ILE A 1 78 ? 4.645 20.720 -5.809 1.00 46.16 78 ILE A N 1
ATOM 614 C CA . ILE A 1 78 ? 3.837 21.569 -6.697 1.00 46.16 78 ILE A CA 1
ATOM 615 C C . ILE A 1 78 ? 3.304 20.850 -7.949 1.00 46.16 78 ILE A C 1
ATOM 617 O O . ILE A 1 78 ? 3.870 20.932 -9.035 1.00 46.16 78 ILE A O 1
ATOM 621 N N . LYS A 1 79 ? 2.086 20.311 -7.822 1.00 40.41 79 LYS A N 1
ATOM 622 C CA . LYS A 1 79 ? 0.932 20.696 -8.656 1.00 40.41 79 LYS A CA 1
ATOM 623 C C . LYS A 1 79 ? -0.364 20.353 -7.920 1.00 40.41 79 LYS A C 1
ATOM 625 O O . LYS A 1 79 ? -0.621 19.216 -7.559 1.00 40.41 79 LYS A O 1
ATOM 630 N N . LYS A 1 80 ? -1.141 21.404 -7.661 1.00 44.78 80 LYS A N 1
ATOM 631 C CA . LYS A 1 80 ? -2.468 21.409 -7.041 1.00 44.78 80 LYS A CA 1
ATOM 632 C C . LYS A 1 80 ? -3.360 20.328 -7.669 1.00 44.78 80 LYS A C 1
ATOM 634 O O . LYS A 1 80 ? -3.634 20.421 -8.861 1.00 44.78 80 LYS A O 1
ATOM 639 N N . GLN A 1 81 ? -3.833 19.367 -6.882 1.00 38.06 81 GLN A N 1
ATOM 640 C CA 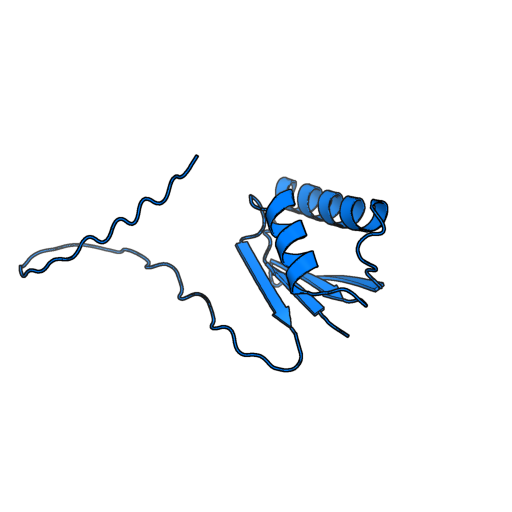. GLN A 1 81 ? -5.092 18.678 -7.158 1.00 38.06 81 GLN A CA 1
ATOM 641 C C . GLN A 1 81 ? -5.890 18.610 -5.859 1.00 38.06 81 GLN A C 1
ATOM 643 O O . GLN A 1 81 ? -5.384 18.231 -4.804 1.00 38.06 81 GLN A O 1
ATOM 648 N N . ASP A 1 82 ? -7.100 19.133 -5.966 1.00 38.50 82 ASP A N 1
ATOM 649 C CA . ASP A 1 82 ? -7.976 19.583 -4.904 1.00 38.50 82 ASP A CA 1
ATOM 650 C C . ASP A 1 82 ? -8.410 18.479 -3.921 1.00 38.50 82 ASP A C 1
ATOM 652 O O . ASP A 1 82 ? -8.601 17.322 -4.310 1.00 38.50 82 ASP A O 1
ATOM 656 N N . PRO A 1 83 ? -8.607 18.830 -2.636 1.00 42.81 83 PRO A N 1
ATOM 657 C CA . PRO A 1 83 ? -9.116 17.911 -1.628 1.00 42.81 83 PRO A CA 1
ATOM 658 C C . PRO A 1 83 ? -10.518 17.419 -2.008 1.00 42.81 83 PRO A C 1
ATOM 660 O O . PRO A 1 83 ? -11.408 18.211 -2.324 1.00 42.81 83 PRO A O 1
ATOM 663 N N . LYS A 1 84 ? -10.724 16.096 -1.938 1.00 42.91 84 LYS A N 1
ATOM 664 C CA . LYS A 1 84 ? -12.053 15.471 -1.991 1.00 42.91 84 LYS A CA 1
ATOM 665 C C . LYS A 1 84 ? -12.994 16.210 -1.020 1.00 42.91 84 LYS A C 1
ATOM 667 O O . LYS A 1 84 ? -12.671 16.289 0.167 1.00 42.91 84 LYS A O 1
ATOM 672 N N . PRO A 1 85 ? -14.156 16.723 -1.463 1.00 40.81 85 PRO A N 1
ATOM 673 C CA . PRO A 1 85 ? -15.146 17.247 -0.534 1.00 40.81 85 PRO A CA 1
ATOM 674 C C . PRO A 1 85 ? -15.666 16.111 0.372 1.00 40.81 85 PRO A C 1
ATOM 676 O O . PRO A 1 85 ? -15.835 14.980 -0.098 1.00 40.81 85 PRO A O 1
ATOM 679 N N . PRO A 1 86 ? -15.894 16.381 1.670 1.00 39.22 86 PRO A N 1
ATOM 680 C CA . PRO A 1 86 ? -16.359 15.383 2.629 1.00 39.22 86 PRO A CA 1
ATOM 681 C C . PRO A 1 86 ? -17.744 14.830 2.244 1.00 39.22 86 PRO A C 1
ATOM 683 O O . PRO A 1 86 ? -18.539 15.535 1.616 1.00 39.22 86 PRO A O 1
ATOM 686 N N . PRO A 1 87 ? -18.059 13.573 2.616 1.00 43.22 87 PRO A N 1
A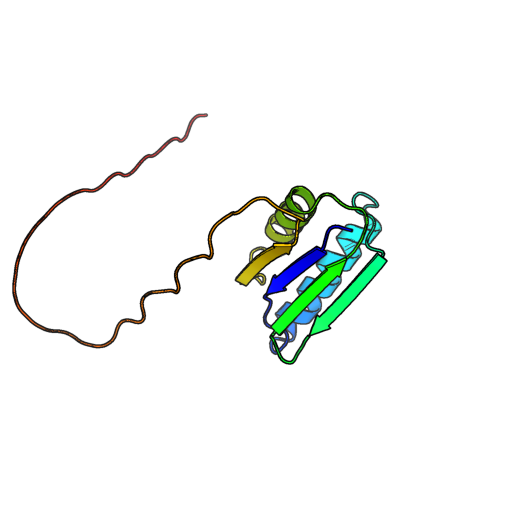TOM 687 C CA . PRO A 1 87 ? -19.352 12.968 2.323 1.00 43.22 87 PRO A CA 1
ATOM 688 C C 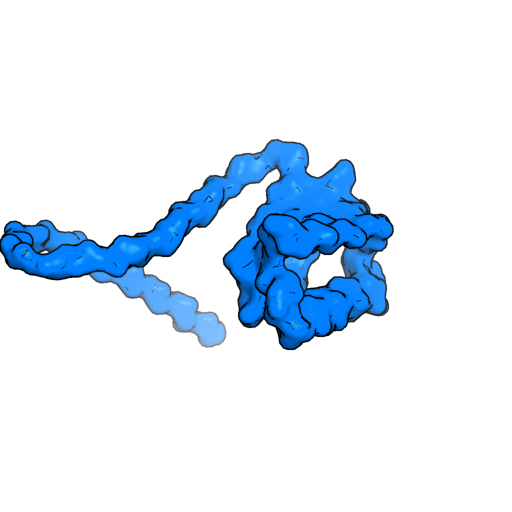. PRO A 1 87 ? -20.486 13.743 3.019 1.00 43.22 87 PRO A C 1
ATOM 690 O O . PRO A 1 87 ? -20.323 14.156 4.170 1.00 43.22 87 PRO A O 1
ATOM 693 N N . PRO A 1 88 ? -21.648 13.927 2.366 1.00 43.91 88 PRO A N 1
ATOM 694 C CA . PRO A 1 88 ? -22.784 14.604 2.973 1.00 43.91 88 PRO A CA 1
ATOM 695 C C . PRO A 1 88 ? -23.369 13.721 4.080 1.00 43.91 88 PRO A C 1
ATOM 697 O O . PRO A 1 88 ? -23.943 12.665 3.819 1.00 43.91 88 PRO A O 1
ATOM 700 N N . THR A 1 89 ? -23.218 14.139 5.337 1.00 41.91 89 THR A N 1
ATOM 701 C CA . THR A 1 89 ? -23.935 13.534 6.464 1.00 41.91 89 THR A CA 1
ATOM 702 C C . THR A 1 89 ? -25.384 14.002 6.461 1.00 41.91 89 THR A C 1
ATOM 704 O O . THR A 1 89 ? -25.695 15.122 6.862 1.00 41.91 89 THR A O 1
ATOM 707 N N . ASP A 1 90 ? -26.256 13.108 6.008 1.00 53.38 90 ASP A N 1
ATOM 708 C CA . ASP A 1 90 ? -27.708 13.148 6.152 1.00 53.38 90 ASP A CA 1
ATOM 709 C C . ASP A 1 90 ? -28.110 13.132 7.637 1.00 53.38 90 ASP A C 1
ATOM 711 O O . ASP A 1 90 ? -27.787 12.184 8.359 1.00 53.38 90 ASP A O 1
ATOM 715 N N . LYS A 1 91 ? -28.821 14.172 8.094 1.00 48.03 91 LYS A N 1
ATOM 716 C CA . LYS A 1 91 ? -29.758 14.076 9.223 1.00 48.03 91 LYS A CA 1
ATOM 717 C C . LYS A 1 91 ? -30.969 15.012 9.040 1.00 48.03 91 LYS A C 1
ATOM 719 O O . LYS A 1 91 ? -30.894 16.195 9.341 1.00 48.03 91 LYS A O 1
ATOM 724 N N . VAL A 1 92 ? -32.096 14.373 8.687 1.00 45.44 92 VAL A N 1
ATOM 725 C CA . VAL A 1 92 ? -33.498 14.631 9.117 1.00 45.44 92 VAL A CA 1
ATOM 726 C C . VAL A 1 92 ? -34.359 15.659 8.320 1.00 45.44 92 VAL A C 1
ATOM 728 O O . VAL A 1 92 ? -34.175 16.865 8.399 1.00 45.44 92 VAL A O 1
ATOM 731 N N . LYS A 1 93 ? -35.363 15.115 7.595 1.00 46.16 93 LYS A N 1
ATOM 732 C CA . LYS A 1 93 ? -36.560 15.680 6.874 1.00 46.16 93 LYS A CA 1
ATOM 733 C C . LYS A 1 93 ? -37.593 16.416 7.786 1.00 46.16 93 LYS A C 1
ATOM 735 O O . LYS A 1 93 ? -37.488 16.179 8.989 1.00 46.16 93 LYS A O 1
ATOM 740 N N . PRO A 1 94 ? -38.732 17.034 7.308 1.00 61.84 94 PRO A N 1
ATOM 741 C CA . PRO A 1 94 ? -39.207 17.600 5.993 1.00 61.84 94 PRO A CA 1
ATOM 742 C C . PRO A 1 94 ? -39.991 18.973 6.163 1.00 61.84 94 PRO A C 1
ATOM 744 O O . PRO A 1 94 ? -39.874 19.534 7.250 1.00 61.84 94 PRO A O 1
ATOM 747 N N . PRO A 1 95 ? -40.879 19.518 5.262 1.00 53.00 95 PRO A N 1
ATOM 748 C CA . PRO A 1 95 ? -41.118 19.405 3.798 1.00 53.00 95 PRO A CA 1
ATOM 749 C C . PRO A 1 95 ? -41.080 20.769 3.019 1.00 53.00 95 PRO A C 1
ATOM 751 O O . PRO A 1 95 ? -41.271 21.829 3.603 1.00 53.00 95 PRO A O 1
ATOM 754 N N . GLY A 1 96 ? -40.973 20.757 1.677 1.00 38.44 96 GLY A N 1
ATOM 755 C CA . GLY A 1 96 ? -41.400 21.887 0.807 1.00 38.44 96 GLY A CA 1
ATOM 756 C C . GLY A 1 96 ? -40.511 22.181 -0.421 1.00 38.44 96 GLY A C 1
ATOM 757 O O . GLY A 1 96 ? -39.332 21.869 -0.363 1.00 38.44 96 GLY A O 1
ATOM 758 N N . PRO A 1 97 ? -41.046 22.710 -1.547 1.00 50.47 97 PRO A N 1
ATOM 759 C CA . PRO A 1 97 ? -40.771 22.197 -2.901 1.00 50.47 97 PRO A CA 1
ATOM 760 C C . PRO A 1 97 ? -39.965 23.126 -3.839 1.00 50.47 97 PRO A C 1
ATOM 762 O O . PRO A 1 97 ? -40.037 24.344 -3.729 1.00 50.47 97 PRO A O 1
ATOM 765 N N . GLY A 1 98 ? -39.318 22.542 -4.859 1.00 40.56 98 GLY A N 1
ATOM 766 C CA . GLY A 1 98 ? -38.819 23.245 -6.059 1.00 40.56 98 GLY A CA 1
ATOM 767 C C . GLY A 1 98 ? -37.598 22.550 -6.676 1.00 40.56 98 GLY A C 1
ATOM 768 O O . GLY A 1 98 ? -36.538 22.598 -6.074 1.00 40.56 98 GLY A O 1
ATOM 769 N N . LYS A 1 99 ? -37.772 21.698 -7.705 1.00 43.25 99 LYS A N 1
ATOM 770 C CA . LYS A 1 99 ? -37.346 21.915 -9.118 1.00 43.25 99 LYS A CA 1
ATOM 771 C C . LYS A 1 99 ? -35.854 22.296 -9.221 1.00 43.25 99 LYS A C 1
ATOM 773 O O . LYS A 1 99 ? -35.465 23.321 -8.692 1.00 43.25 99 LYS A O 1
ATOM 778 N N . ASP A 1 100 ? -34.971 21.534 -9.857 1.00 42.38 100 ASP A N 1
ATOM 779 C CA . ASP A 1 100 ? -34.965 21.282 -11.300 1.00 42.38 100 ASP A CA 1
ATOM 780 C C . ASP A 1 100 ? -33.767 20.373 -11.671 1.00 42.38 100 ASP A C 1
ATOM 782 O O . ASP A 1 100 ? -32.694 20.476 -11.079 1.00 42.38 100 ASP A O 1
ATOM 786 N N . GLU A 1 101 ? -34.024 19.452 -12.600 1.00 46.91 101 GLU A N 1
ATOM 787 C CA . GLU A 1 101 ? -33.161 18.896 -13.658 1.00 46.91 101 GLU A CA 1
ATOM 788 C C . GLU A 1 101 ? -31.639 19.181 -13.576 1.00 46.91 101 GLU A C 1
ATOM 790 O O . GLU A 1 101 ? -31.170 20.309 -13.592 1.00 46.91 101 GLU A O 1
ATOM 795 N N . THR A 1 102 ? -30.738 18.197 -13.612 1.00 41.47 102 THR A N 1
ATOM 796 C CA . THR A 1 102 ? -30.366 17.553 -14.878 1.00 41.47 102 THR A CA 1
ATOM 797 C C . THR A 1 102 ? -29.532 16.298 -14.611 1.00 41.47 102 THR A C 1
ATOM 799 O O . THR A 1 102 ? -28.441 16.334 -14.040 1.00 41.47 102 THR A O 1
ATOM 802 N N . VAL A 1 103 ? -30.038 15.180 -15.116 1.00 40.34 103 VAL A N 1
ATOM 803 C CA . VAL A 1 103 ? -29.324 13.921 -15.314 1.00 40.34 103 VAL A CA 1
ATOM 804 C C . VAL A 1 103 ? -28.311 14.103 -16.447 1.00 40.34 103 VAL A C 1
ATOM 806 O O . VAL A 1 103 ? -28.698 14.386 -17.577 1.00 40.34 103 VAL A O 1
ATOM 809 N N . LYS A 1 104 ? -27.020 13.870 -16.192 1.00 40.41 104 LYS A N 1
ATOM 810 C CA . LYS A 1 104 ? -26.072 13.485 -17.251 1.00 40.41 104 LYS A CA 1
ATOM 811 C C . LYS A 1 104 ? -25.379 12.186 -16.874 1.00 40.41 104 LYS A C 1
ATOM 813 O O . LYS A 1 104 ? -24.281 12.153 -16.333 1.00 40.41 104 LYS A O 1
ATOM 818 N N . ILE A 1 105 ? -26.086 11.107 -17.190 1.00 42.00 105 ILE A N 1
ATOM 819 C CA . ILE A 1 105 ? -25.511 9.794 -17.462 1.00 42.00 105 ILE A CA 1
ATOM 820 C C . ILE A 1 105 ? -24.613 9.975 -18.692 1.00 42.00 105 ILE A C 1
ATOM 822 O O . ILE A 1 105 ? -25.114 10.338 -19.752 1.00 42.00 105 ILE A O 1
ATOM 826 N N . TYR A 1 106 ? -23.312 9.720 -18.571 1.00 49.00 106 TYR A N 1
ATOM 827 C CA . TYR A 1 106 ? -22.485 9.389 -19.731 1.00 49.00 106 TYR A CA 1
ATOM 828 C C . TYR A 1 106 ? -22.007 7.949 -19.583 1.00 49.00 106 TYR A C 1
ATOM 830 O O . TYR A 1 106 ? -21.062 7.630 -18.866 1.00 49.00 106 TYR A O 1
ATOM 838 N N . PHE A 1 107 ? -22.755 7.078 -20.254 1.00 50.50 107 PHE A N 1
ATOM 839 C CA . PHE A 1 107 ? -22.323 5.759 -20.672 1.00 50.50 107 PHE A CA 1
ATOM 840 C C . PHE A 1 107 ? -21.301 5.957 -21.793 1.00 50.50 107 PHE A C 1
ATOM 842 O O . PHE A 1 107 ? -21.661 6.465 -22.850 1.00 50.50 107 PHE A O 1
ATOM 849 N N . SER A 1 108 ? -20.067 5.507 -21.596 1.00 47.22 108 SER A N 1
ATOM 850 C CA . SER A 1 108 ? -19.155 5.239 -22.710 1.00 47.22 108 SER A CA 1
ATOM 851 C C . SER A 1 108 ? -18.531 3.873 -22.489 1.00 47.22 108 SER A C 1
ATOM 853 O O . SER A 1 108 ? -17.458 3.720 -21.914 1.00 47.22 108 SER A O 1
ATOM 855 N N . LYS A 1 109 ? -19.304 2.870 -22.898 1.00 47.69 109 LYS A N 1
ATOM 856 C CA . LYS A 1 109 ? -18.899 1.486 -23.085 1.00 47.69 109 LYS A CA 1
ATOM 857 C C . LYS A 1 109 ? -18.615 1.346 -24.581 1.00 47.69 109 LYS A C 1
ATOM 859 O O . LYS A 1 109 ? -19.551 1.448 -25.366 1.00 47.69 109 LYS A O 1
ATOM 864 N N . THR A 1 110 ? -17.365 1.114 -24.950 1.00 45.12 110 THR A N 1
ATOM 865 C CA . THR A 1 110 ? -16.964 0.716 -26.309 1.00 45.12 110 THR A CA 1
ATOM 866 C C . THR A 1 110 ? -15.844 -0.302 -26.103 1.00 45.12 110 THR A C 1
ATOM 868 O O . THR A 1 110 ? -14.837 0.047 -25.492 1.00 45.12 110 THR A O 1
ATOM 871 N N . VAL A 1 111 ? -16.190 -1.596 -26.099 1.00 47.47 111 VAL 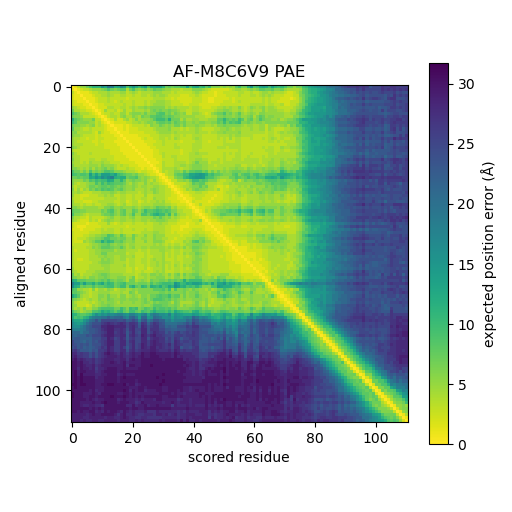A N 1
ATOM 872 C CA . VAL A 1 111 ? -16.056 -2.550 -27.225 1.00 47.47 111 VAL A CA 1
ATOM 873 C C . VAL A 1 111 ? -14.610 -2.658 -27.678 1.00 47.47 111 VAL A C 1
ATOM 875 O O . VAL A 1 111 ? -14.112 -1.676 -28.262 1.00 47.47 111 VAL A O 1
#

Organism: Aegilops tauschii (NCBI:txid37682)

InterPro domains:
  IPR036163 Heavy metal-associated domain superfamily [SSF55008] (2-60)